Protein AF-A0A395IWQ9-F1 (afdb_monomer)

pLDDT: mean 91.34, std 12.45, range [39.78, 98.62]

Secondary structure (DSSP, 8-state):
-HHHHHHHHHHHHHHHHHHHHHHHHHHHHHHHHHHHHHHHHHHHHHHHS-TT--EEEEETTEEEEE-HHHHHHHHHHHHHHHHHHHHHHHHHHHHHHHHHHHHHHHHHHHHHHHHHT-------

Mean predicted aligned error: 6.56 Å

Structure (mmCIF, N/CA/C/O backbone):
data_AF-A0A395IWQ9-F1
#
_entry.id   AF-A0A395IWQ9-F1
#
loop_
_atom_site.group_PDB
_atom_site.id
_atom_site.type_symbol
_atom_site.label_atom_id
_atom_site.label_alt_id
_atom_site.label_comp_id
_atom_site.label_asym_id
_atom_site.label_entity_id
_atom_site.label_seq_id
_atom_site.pdbx_PDB_ins_code
_atom_site.Cartn_x
_atom_site.Cartn_y
_atom_site.Cartn_z
_atom_site.occupancy
_atom_site.B_iso_or_equiv
_atom_site.auth_seq_id
_atom_site.auth_comp_id
_atom_site.auth_asym_id
_atom_site.auth_atom_id
_atom_site.pdbx_PDB_model_num
ATOM 1 N N . MET A 1 1 ? -21.012 -3.575 37.775 1.00 68.06 1 MET A N 1
ATOM 2 C CA . MET A 1 1 ? -19.882 -2.649 38.016 1.00 68.06 1 MET A CA 1
ATOM 3 C C . MET A 1 1 ? -18.546 -3.239 37.566 1.00 68.06 1 MET A C 1
ATOM 5 O O . MET A 1 1 ? -18.064 -2.796 36.537 1.00 68.06 1 MET A O 1
ATOM 9 N N . ALA A 1 2 ? -17.978 -4.256 38.235 1.00 79.81 2 ALA A N 1
ATOM 10 C CA . ALA A 1 2 ? -16.660 -4.807 37.864 1.00 79.81 2 ALA A CA 1
ATOM 11 C C . ALA A 1 2 ? -16.606 -5.403 36.438 1.00 79.81 2 ALA A C 1
ATOM 13 O O . ALA A 1 2 ? -15.717 -5.057 35.667 1.00 79.81 2 ALA A O 1
ATOM 14 N N . GLU A 1 3 ? -17.599 -6.209 36.045 1.00 84.12 3 GLU A N 1
ATOM 15 C CA . GLU A 1 3 ? -17.672 -6.786 34.687 1.00 84.12 3 GLU A CA 1
ATOM 16 C C . GLU A 1 3 ? -17.844 -5.724 33.587 1.00 84.12 3 GLU A C 1
ATOM 18 O O . GLU A 1 3 ? -17.248 -5.822 32.519 1.00 84.12 3 GLU A O 1
ATOM 23 N N . GLN A 1 4 ? -18.627 -4.670 33.847 1.00 83.38 4 GLN A N 1
ATOM 24 C CA . GLN A 1 4 ? -18.817 -3.561 32.900 1.00 83.38 4 GLN A CA 1
ATOM 25 C C . GLN A 1 4 ? -17.529 -2.754 32.712 1.00 83.38 4 GLN A C 1
ATOM 27 O O . GLN A 1 4 ? -17.215 -2.351 31.596 1.00 83.38 4 GLN A O 1
ATOM 32 N N . GLN A 1 5 ? -16.768 -2.557 33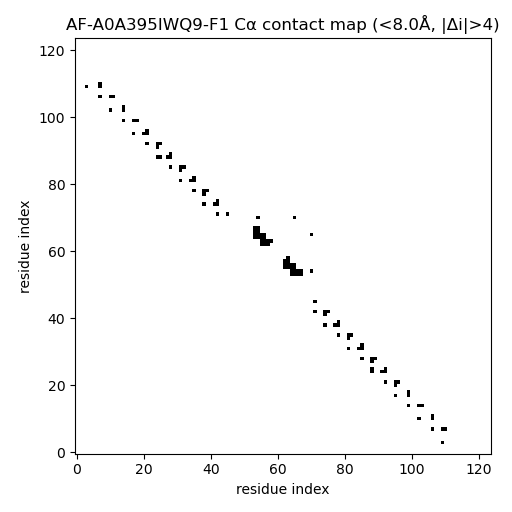.790 1.00 85.06 5 GLN A N 1
ATOM 33 C CA . GLN A 1 5 ? -15.484 -1.866 33.745 1.00 85.06 5 GLN A CA 1
ATOM 34 C C . GLN A 1 5 ? -14.425 -2.696 33.003 1.00 85.06 5 GLN A C 1
ATOM 36 O O . GLN A 1 5 ? -13.704 -2.150 32.172 1.00 85.06 5 GLN A O 1
ATOM 41 N N . GLN A 1 6 ? -14.395 -4.016 33.221 1.00 90.31 6 GLN A N 1
ATOM 42 C CA . GLN A 1 6 ? -13.542 -4.940 32.465 1.00 90.31 6 GLN A CA 1
ATOM 43 C C . GLN A 1 6 ? -13.896 -4.966 30.973 1.00 90.31 6 GLN A C 1
ATOM 45 O O . GLN A 1 6 ? -13.003 -4.894 30.131 1.00 90.31 6 GLN A O 1
ATOM 50 N N . ARG A 1 7 ? -15.190 -5.008 30.627 1.00 90.25 7 ARG A N 1
ATOM 51 C CA . ARG A 1 7 ? -15.641 -4.955 29.228 1.00 90.25 7 ARG A CA 1
ATOM 52 C C . ARG A 1 7 ? -15.258 -3.639 28.556 1.00 90.25 7 ARG A C 1
ATOM 54 O O . ARG A 1 7 ? -14.761 -3.657 27.436 1.00 90.25 7 ARG A O 1
ATOM 61 N N . LEU A 1 8 ? -15.442 -2.507 29.238 1.00 90.88 8 LEU A N 1
ATOM 62 C CA . LEU A 1 8 ? -15.041 -1.198 28.721 1.00 90.88 8 LEU A CA 1
ATOM 63 C C . LEU A 1 8 ? -13.531 -1.132 28.454 1.00 90.88 8 LEU A C 1
ATOM 65 O O . LEU A 1 8 ? -13.113 -0.601 27.424 1.00 90.88 8 LEU A O 1
ATOM 69 N N . GLN A 1 9 ? -12.722 -1.684 29.360 1.00 91.62 9 GLN A N 1
ATOM 70 C CA . GLN A 1 9 ? -11.275 -1.746 29.189 1.00 91.62 9 GLN A CA 1
ATOM 71 C C . GLN A 1 9 ? -10.893 -2.599 27.971 1.00 91.62 9 GLN A C 1
ATOM 73 O O . GLN A 1 9 ? -10.160 -2.115 27.112 1.00 91.62 9 GLN A O 1
ATOM 78 N N . ALA A 1 10 ? -11.460 -3.801 27.838 1.00 95.12 10 ALA A N 1
ATOM 79 C CA . ALA A 1 10 ? -11.196 -4.687 26.703 1.00 95.12 10 ALA A CA 1
ATOM 80 C C . ALA A 1 10 ? -11.558 -4.041 25.351 1.00 95.12 10 ALA A C 1
ATOM 82 O O . ALA A 1 10 ? -10.750 -4.054 24.425 1.00 95.12 10 ALA A O 1
ATOM 83 N N . LEU A 1 11 ? -12.734 -3.408 25.251 1.00 94.62 11 LEU A N 1
ATOM 84 C CA . LEU A 1 11 ? -13.158 -2.710 24.029 1.00 94.62 11 LEU A CA 1
ATOM 85 C C . LEU A 1 11 ? -12.245 -1.523 23.697 1.00 94.62 11 LEU A C 1
ATOM 87 O O . LEU A 1 11 ? -11.961 -1.259 22.530 1.00 94.62 11 LEU A O 1
ATOM 91 N N . THR A 1 12 ? -11.766 -0.806 24.718 1.00 93.50 12 THR A N 1
ATOM 92 C CA . THR A 1 12 ? -10.843 0.321 24.532 1.00 93.50 12 THR A CA 1
ATOM 93 C C . THR A 1 12 ? -9.484 -0.155 24.018 1.00 93.50 12 THR A C 1
ATOM 95 O O . THR A 1 12 ? -8.928 0.461 23.109 1.00 93.50 12 THR A O 1
ATOM 98 N N . GLU A 1 13 ? -8.958 -1.253 24.562 1.00 96.25 13 GLU A N 1
ATOM 99 C CA . GLU A 1 13 ? -7.712 -1.877 24.100 1.00 96.25 13 GLU A CA 1
ATOM 100 C C . GLU A 1 13 ? -7.843 -2.380 22.652 1.00 96.25 13 GLU A C 1
ATOM 102 O O . GLU A 1 13 ? -6.963 -2.131 21.824 1.00 96.25 13 GLU A O 1
ATOM 107 N N . GLU A 1 14 ? -8.968 -3.012 22.306 1.00 96.81 14 GLU A N 1
ATOM 108 C CA . GLU A 1 14 ? -9.249 -3.453 20.937 1.00 96.81 14 GLU A CA 1
ATOM 109 C C . GLU A 1 14 ? -9.342 -2.270 19.962 1.00 96.81 14 GLU A C 1
ATOM 111 O O . GLU A 1 14 ? -8.718 -2.288 18.898 1.00 96.81 14 GLU A O 1
ATOM 116 N N . TYR A 1 15 ? -10.043 -1.200 20.343 1.00 96.62 15 TYR A N 1
ATOM 117 C CA . TYR A 1 15 ? -10.134 0.017 19.539 1.00 96.62 15 TYR A CA 1
ATOM 118 C C . TYR A 1 15 ? -8.756 0.659 19.307 1.00 96.62 15 TYR A C 1
ATOM 120 O O . TYR A 1 15 ? -8.433 1.046 18.184 1.00 96.62 15 TYR A O 1
ATOM 128 N N . GLN A 1 16 ? -7.907 0.741 20.337 1.00 96.25 16 GLN A N 1
ATOM 129 C CA . GLN A 1 16 ? -6.538 1.259 20.200 1.00 96.25 16 GLN A CA 1
ATOM 130 C C . GLN A 1 16 ? -5.689 0.413 19.244 1.00 96.25 16 GLN A C 1
ATOM 132 O O . GLN A 1 16 ? -4.917 0.955 18.445 1.00 96.25 16 GLN A O 1
ATOM 137 N N . LYS A 1 17 ? -5.855 -0.912 19.288 1.00 97.50 17 LYS A N 1
ATOM 13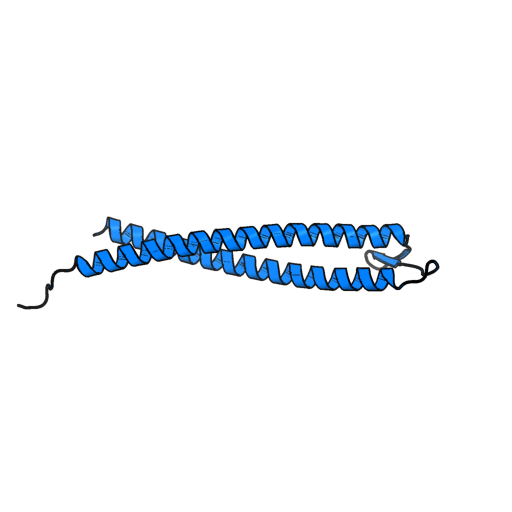8 C CA . LYS A 1 17 ? -5.195 -1.821 18.352 1.00 97.50 17 LYS A CA 1
ATOM 139 C C . LYS A 1 17 ? -5.652 -1.566 16.914 1.00 97.50 17 LYS A C 1
ATOM 141 O O . LYS A 1 17 ? -4.803 -1.369 16.047 1.00 97.50 17 LYS A O 1
ATOM 146 N N . LEU A 1 18 ? -6.962 -1.467 16.673 1.00 97.62 18 LEU A N 1
ATOM 147 C CA . LEU A 1 18 ? -7.497 -1.156 15.343 1.00 97.62 18 LEU A CA 1
ATOM 148 C C . LEU A 1 18 ? -6.992 0.187 14.804 1.00 97.62 18 LEU A C 1
ATOM 150 O O . LEU A 1 18 ? -6.701 0.290 13.616 1.00 97.62 18 LEU A O 1
ATOM 154 N N . GLN A 1 19 ? -6.814 1.199 15.657 1.00 96.88 19 GLN A N 1
ATOM 155 C CA . GLN A 1 19 ? -6.232 2.481 15.240 1.00 96.88 19 GLN A CA 1
ATOM 156 C C . GLN A 1 19 ? -4.780 2.342 14.759 1.00 96.88 19 GLN A C 1
ATOM 158 O O . GLN A 1 19 ? -4.379 2.963 13.773 1.00 96.88 19 GLN A O 1
ATOM 163 N N . THR A 1 20 ? -3.992 1.491 15.416 1.00 97.88 20 THR A N 1
ATOM 164 C CA . THR A 1 20 ? -2.607 1.211 15.008 1.00 97.88 20 THR A CA 1
ATOM 165 C C . THR A 1 20 ? -2.563 0.423 13.693 1.00 97.88 20 THR A C 1
ATOM 167 O O . THR A 1 20 ? -1.777 0.742 12.793 1.00 97.88 20 THR A O 1
ATOM 170 N N . ASP A 1 21 ? -3.447 -0.564 13.541 1.00 97.50 21 ASP A N 1
ATOM 171 C CA . ASP A 1 21 ? -3.577 -1.358 12.316 1.00 97.50 21 ASP A CA 1
ATOM 172 C C . ASP A 1 21 ? -4.051 -0.492 11.132 1.00 97.50 21 ASP A C 1
ATOM 174 O O . ASP A 1 21 ? -3.544 -0.622 10.010 1.00 97.50 21 ASP A O 1
ATOM 178 N N . LEU A 1 22 ? -4.959 0.459 11.383 1.00 98.12 22 LEU A N 1
ATOM 179 C CA . LEU A 1 22 ? -5.415 1.443 10.402 1.00 98.12 22 LEU A CA 1
ATOM 180 C C . LEU A 1 22 ? -4.253 2.312 9.916 1.00 98.12 22 LEU A C 1
ATOM 182 O O . LEU A 1 22 ? -4.035 2.431 8.710 1.00 98.12 22 LEU A O 1
ATOM 186 N N . GLN A 1 23 ? -3.473 2.878 10.840 1.00 98.19 23 GLN A N 1
ATOM 187 C CA . GLN A 1 23 ? -2.329 3.724 10.498 1.00 98.19 23 GLN A CA 1
ATOM 188 C C . GLN A 1 23 ? -1.284 2.960 9.671 1.00 98.19 23 GLN A C 1
ATOM 190 O O . GLN A 1 23 ? -0.735 3.491 8.700 1.00 98.19 23 GLN A O 1
ATOM 195 N N . THR A 1 24 ? -1.046 1.694 10.018 1.00 98.25 24 THR A N 1
ATOM 196 C CA . THR A 1 24 ? -0.144 0.804 9.276 1.00 98.25 24 THR A CA 1
ATOM 197 C C . THR A 1 24 ? -0.659 0.551 7.858 1.00 98.25 24 THR A C 1
ATOM 199 O O . THR A 1 24 ? 0.095 0.659 6.887 1.00 98.25 24 THR A O 1
ATOM 202 N N . SER A 1 25 ? -1.958 0.284 7.716 1.00 98.00 25 SER A N 1
ATOM 203 C CA . SER A 1 25 ? -2.599 0.040 6.419 1.00 98.00 25 SER A CA 1
ATOM 204 C C . SER A 1 25 ? -2.581 1.286 5.528 1.00 98.00 25 SER A C 1
ATOM 206 O O . SER A 1 25 ? -2.255 1.195 4.344 1.00 98.00 25 SER A O 1
ATOM 208 N N . ILE A 1 26 ? -2.827 2.470 6.098 1.00 98.31 26 ILE A N 1
ATOM 209 C CA . ILE A 1 26 ? -2.730 3.755 5.387 1.00 98.31 26 ILE A CA 1
ATOM 210 C C . ILE A 1 26 ? -1.302 3.994 4.884 1.00 98.31 26 ILE A C 1
ATOM 212 O O . ILE A 1 26 ? -1.113 4.350 3.720 1.00 98.31 26 ILE A O 1
ATOM 216 N N . SER A 1 27 ? -0.290 3.757 5.726 1.00 98.31 27 SER A N 1
ATOM 217 C CA . SER A 1 27 ? 1.116 3.895 5.324 1.00 98.31 27 SER A CA 1
ATOM 218 C C . SER A 1 27 ? 1.481 2.934 4.185 1.00 98.31 27 SER A C 1
ATOM 220 O O . SER A 1 27 ? 2.114 3.337 3.206 1.00 98.31 27 SER A O 1
ATOM 222 N N . SER A 1 28 ? 1.013 1.684 4.258 1.00 98.12 28 SER A N 1
ATOM 223 C CA . SER A 1 28 ? 1.178 0.700 3.183 1.00 98.12 28 SER A CA 1
ATOM 224 C C . SER A 1 28 ? 0.543 1.176 1.870 1.00 98.12 28 SER A C 1
ATOM 226 O O . SER A 1 28 ? 1.194 1.158 0.823 1.00 98.12 28 SER A O 1
ATOM 228 N N . ARG A 1 29 ? -0.690 1.701 1.925 1.00 98.44 29 ARG A N 1
ATOM 229 C CA . ARG A 1 29 ? -1.390 2.254 0.756 1.00 98.44 29 ARG A CA 1
ATOM 230 C C . ARG A 1 29 ? -0.615 3.405 0.119 1.00 98.44 29 ARG A C 1
ATOM 232 O O . ARG A 1 29 ? -0.465 3.425 -1.099 1.00 98.44 29 ARG A O 1
ATOM 239 N N . GLN A 1 30 ? -0.113 4.351 0.914 1.00 98.44 30 GLN A N 1
ATOM 240 C CA . GLN A 1 30 ? 0.676 5.484 0.409 1.00 98.44 30 GLN A CA 1
ATOM 241 C C . GLN A 1 30 ? 1.955 5.018 -0.296 1.00 98.44 30 GLN A C 1
ATOM 243 O O . GLN A 1 30 ? 2.303 5.516 -1.366 1.00 98.44 30 GLN A O 1
ATOM 248 N N . LYS A 1 31 ? 2.638 4.014 0.266 1.00 98.38 31 LYS A N 1
ATOM 249 C CA . LYS A 1 31 ? 3.826 3.424 -0.358 1.00 98.38 31 LYS A CA 1
ATOM 250 C C . LYS A 1 31 ? 3.494 2.755 -1.694 1.00 98.38 31 LYS A C 1
ATOM 252 O O . LYS A 1 31 ? 4.227 2.952 -2.662 1.00 98.38 31 LYS A O 1
ATOM 257 N N . LEU A 1 32 ? 2.407 1.985 -1.755 1.00 98.56 32 LEU A N 1
ATOM 258 C CA . LEU A 1 32 ? 1.952 1.344 -2.992 1.00 98.56 32 LEU A CA 1
ATOM 259 C C . LEU A 1 32 ? 1.563 2.376 -4.056 1.00 98.56 32 LEU A C 1
ATOM 261 O O . LEU A 1 32 ? 1.911 2.196 -5.217 1.00 98.56 32 LEU A O 1
ATOM 265 N N . GLU A 1 33 ? 0.914 3.475 -3.671 1.00 98.31 33 GLU A N 1
ATOM 266 C CA . GLU A 1 33 ? 0.576 4.571 -4.586 1.00 98.31 33 GLU A CA 1
ATOM 267 C C . GLU A 1 33 ? 1.827 5.225 -5.192 1.00 98.31 33 GLU A C 1
ATOM 269 O O . GLU A 1 33 ? 1.895 5.392 -6.409 1.00 98.31 33 GLU A O 1
ATOM 274 N N . SER A 1 34 ? 2.853 5.517 -4.381 1.00 98.38 34 SER A N 1
ATOM 275 C CA . SER A 1 34 ? 4.133 6.040 -4.889 1.00 98.38 34 SER A CA 1
ATOM 276 C C . SER A 1 34 ? 4.757 5.082 -5.903 1.00 98.38 34 SER A C 1
ATOM 278 O O . SER A 1 34 ? 5.133 5.483 -7.004 1.00 98.38 34 SER A O 1
ATOM 280 N N . GLN A 1 35 ? 4.803 3.787 -5.571 1.00 98.19 35 GLN A N 1
ATOM 281 C CA . GLN A 1 35 ? 5.337 2.765 -6.471 1.00 98.19 35 GLN A CA 1
ATOM 282 C C . GLN A 1 35 ? 4.518 2.652 -7.760 1.00 98.19 35 GLN A C 1
ATOM 284 O O . GLN A 1 35 ? 5.090 2.493 -8.839 1.00 98.19 35 GLN A O 1
ATOM 289 N N . GLN A 1 36 ? 3.191 2.736 -7.672 1.00 98.38 36 GLN A N 1
ATOM 290 C CA . GLN A 1 36 ? 2.310 2.713 -8.834 1.00 98.38 36 GLN A CA 1
ATOM 291 C C . GLN A 1 36 ? 2.613 3.894 -9.760 1.00 98.38 36 GLN A C 1
ATOM 293 O O . GLN A 1 36 ? 2.757 3.705 -10.966 1.00 98.38 36 GLN A O 1
ATOM 298 N N . GLN A 1 37 ? 2.744 5.099 -9.202 1.00 98.25 37 GLN A N 1
ATOM 299 C CA . GLN A 1 37 ? 3.011 6.309 -9.971 1.00 98.25 37 GLN A CA 1
ATOM 300 C C . GLN A 1 37 ? 4.375 6.251 -10.668 1.00 98.25 37 GLN A C 1
ATOM 302 O O . GLN A 1 37 ? 4.473 6.587 -11.849 1.00 98.25 37 GLN A O 1
ATOM 307 N N . GLU A 1 38 ? 5.409 5.770 -9.976 1.00 97.69 38 GLU A N 1
ATOM 308 C CA . GLU A 1 38 ? 6.734 5.548 -10.563 1.00 97.69 38 GLU A CA 1
ATOM 309 C C . GLU A 1 38 ? 6.673 4.560 -11.736 1.00 97.69 38 GLU A C 1
ATOM 311 O O . GLU A 1 38 ? 7.195 4.843 -12.814 1.00 97.69 38 GLU A O 1
ATOM 316 N N . ASN A 1 39 ? 5.983 3.424 -11.572 1.00 97.62 39 ASN A N 1
ATOM 317 C CA . ASN A 1 39 ? 5.877 2.414 -12.631 1.00 97.62 39 ASN A CA 1
ATOM 318 C C . ASN A 1 39 ? 5.020 2.894 -13.811 1.00 97.62 39 ASN A C 1
ATOM 320 O O . ASN A 1 39 ? 5.365 2.612 -14.956 1.00 97.62 39 ASN A O 1
ATOM 324 N N . LYS A 1 40 ? 3.963 3.681 -13.568 1.00 97.81 40 LYS A N 1
ATOM 325 C CA . LYS A 1 40 ? 3.198 4.359 -14.630 1.00 97.81 40 LYS A CA 1
ATOM 326 C C . LYS A 1 40 ? 4.077 5.337 -15.406 1.00 97.81 40 LYS A C 1
ATOM 328 O O . LYS A 1 40 ? 3.969 5.423 -16.626 1.00 97.81 40 LYS A O 1
ATOM 333 N N . GLY A 1 41 ? 4.967 6.046 -14.710 1.00 97.19 41 GLY A N 1
ATOM 334 C CA . GLY A 1 41 ? 5.992 6.880 -15.333 1.00 97.19 41 GLY A CA 1
ATOM 335 C C . GLY A 1 41 ? 6.867 6.070 -16.289 1.00 97.19 41 GLY A C 1
ATOM 336 O O . GLY A 1 41 ? 6.942 6.398 -17.468 1.00 97.19 41 GLY A O 1
ATOM 337 N N . VAL A 1 42 ? 7.440 4.959 -15.818 1.00 95.75 42 VAL A N 1
ATOM 338 C CA . VAL A 1 42 ? 8.273 4.066 -16.648 1.00 95.75 42 VAL A CA 1
ATOM 339 C C . VAL A 1 42 ? 7.500 3.507 -17.847 1.00 95.75 42 VAL A C 1
ATOM 341 O O . VAL A 1 42 ? 8.016 3.516 -18.961 1.00 95.75 42 VAL A O 1
ATOM 344 N N . GLN A 1 43 ? 6.255 3.062 -17.654 1.00 95.88 43 GLN A N 1
ATOM 345 C CA . GLN A 1 43 ? 5.398 2.562 -18.735 1.00 95.88 43 GLN A CA 1
ATOM 346 C C . GLN A 1 43 ? 5.171 3.630 -19.817 1.00 95.88 43 GLN A C 1
ATOM 348 O O . GLN A 1 43 ? 5.229 3.340 -21.017 1.00 95.88 43 GLN A O 1
ATOM 353 N N . LYS A 1 44 ? 4.944 4.882 -19.401 1.00 95.81 44 LYS A N 1
ATOM 354 C CA . LYS A 1 44 ? 4.782 6.015 -20.315 1.00 95.81 44 LYS A CA 1
ATOM 355 C C . LYS A 1 44 ? 6.064 6.292 -21.099 1.00 95.81 44 LYS A C 1
ATOM 357 O O . LYS A 1 44 ? 5.987 6.465 -22.312 1.00 95.81 44 LYS A O 1
ATOM 362 N N . GLU A 1 45 ? 7.220 6.280 -20.437 1.00 94.25 45 GLU A N 1
ATOM 363 C CA . GLU A 1 45 ? 8.520 6.425 -21.106 1.00 94.25 45 GLU A CA 1
ATOM 364 C C . GLU A 1 45 ? 8.745 5.297 -22.125 1.00 94.25 45 GLU A C 1
ATOM 366 O O . GLU A 1 45 ? 9.076 5.563 -23.276 1.00 94.25 45 GLU A O 1
ATOM 371 N N . PHE A 1 46 ? 8.468 4.039 -21.765 1.00 92.38 46 PHE A N 1
ATOM 372 C CA . PHE A 1 46 ? 8.564 2.904 -22.692 1.00 92.38 46 PHE A CA 1
ATOM 373 C C . PHE A 1 46 ? 7.652 3.028 -23.912 1.00 92.38 46 PHE A C 1
ATOM 375 O O . PHE A 1 46 ? 8.055 2.648 -25.015 1.00 92.38 46 PHE A O 1
ATOM 382 N N . SER A 1 47 ? 6.456 3.585 -23.727 1.00 90.62 47 SER A N 1
ATOM 383 C CA . SER A 1 47 ? 5.510 3.840 -24.818 1.00 90.62 47 SER A CA 1
ATOM 384 C C . SER A 1 47 ? 6.003 4.928 -25.778 1.00 90.62 47 SER A C 1
ATOM 386 O O . SER A 1 47 ? 5.631 4.918 -26.948 1.00 90.62 47 SER A O 1
ATOM 388 N N . ALA A 1 48 ? 6.844 5.849 -25.298 1.00 92.31 48 ALA A N 1
ATOM 389 C CA . ALA A 1 48 ? 7.438 6.919 -26.095 1.00 92.31 48 ALA A CA 1
ATOM 390 C C . ALA A 1 48 ? 8.750 6.513 -26.797 1.00 92.31 48 ALA A C 1
ATOM 392 O O . ALA A 1 48 ? 9.227 7.250 -27.655 1.00 92.31 48 ALA A O 1
ATOM 393 N N . LEU A 1 49 ? 9.341 5.362 -26.451 1.00 91.19 49 LEU A N 1
ATOM 394 C CA . LEU A 1 49 ? 10.572 4.880 -27.082 1.00 91.19 49 LEU A CA 1
ATOM 395 C C . LEU A 1 49 ? 10.331 4.405 -28.519 1.00 91.19 49 LEU A C 1
ATOM 397 O O . LEU A 1 49 ? 9.365 3.685 -28.794 1.00 91.19 49 LEU A O 1
ATOM 401 N N . ASP A 1 50 ? 11.302 4.660 -29.394 1.00 89.62 50 ASP A N 1
ATOM 402 C CA . ASP A 1 50 ? 11.342 4.102 -30.745 1.00 89.62 50 ASP A CA 1
ATOM 403 C C . ASP A 1 50 ? 11.467 2.568 -30.729 1.00 89.62 50 ASP A C 1
ATOM 405 O O . ASP A 1 50 ? 11.851 1.935 -29.735 1.00 89.62 50 ASP A O 1
ATOM 409 N N . SER A 1 51 ? 11.130 1.922 -31.846 1.00 82.50 51 SER A N 1
ATOM 410 C CA . SER A 1 51 ? 11.240 0.462 -31.996 1.00 82.50 51 SER A CA 1
ATOM 411 C C . SER A 1 51 ? 12.689 -0.038 -32.020 1.00 82.50 51 SER A C 1
ATOM 413 O O . SER A 1 51 ? 12.932 -1.208 -31.737 1.00 82.50 51 SER A O 1
ATOM 415 N N . THR A 1 52 ? 13.655 0.836 -32.313 1.00 87.06 52 THR A N 1
ATOM 416 C CA . THR A 1 52 ? 15.090 0.513 -32.373 1.00 87.06 52 THR A CA 1
ATOM 417 C C . THR A 1 52 ? 15.848 0.856 -31.088 1.00 87.06 52 THR A C 1
ATOM 419 O O . THR A 1 52 ? 17.064 0.665 -31.025 1.00 87.06 52 THR A O 1
ATOM 422 N N . SER A 1 53 ? 15.171 1.393 -30.069 1.00 92.06 53 SER A N 1
ATOM 423 C CA . SER A 1 53 ? 15.802 1.752 -28.799 1.00 92.06 53 SER A CA 1
ATOM 424 C C . SER A 1 53 ? 16.308 0.509 -28.062 1.00 92.06 53 SER A C 1
ATOM 426 O O . SER A 1 53 ? 15.606 -0.493 -27.936 1.00 92.06 53 SER A O 1
ATOM 428 N N . ASN A 1 54 ? 17.530 0.585 -27.532 1.00 93.19 54 ASN A N 1
ATOM 429 C CA . ASN A 1 54 ? 18.081 -0.472 -26.688 1.00 93.19 54 ASN A CA 1
ATOM 430 C C . ASN A 1 54 ? 17.631 -0.270 -25.236 1.00 93.19 54 ASN A C 1
ATOM 432 O O . ASN A 1 54 ? 17.819 0.815 -24.686 1.00 93.19 54 ASN A O 1
ATOM 436 N N . ILE A 1 55 ? 17.109 -1.322 -24.606 1.00 93.81 55 ILE A N 1
ATOM 437 C CA . ILE A 1 55 ? 16.734 -1.324 -23.188 1.00 93.81 55 ILE A CA 1
ATOM 438 C C . ILE A 1 55 ? 17.747 -2.160 -22.410 1.00 93.81 55 ILE A C 1
ATOM 440 O O . ILE A 1 55 ? 18.157 -3.234 -22.852 1.00 93.81 55 ILE A O 1
ATOM 444 N N . TYR A 1 56 ? 18.161 -1.654 -21.250 1.00 95.00 56 TYR A N 1
ATOM 445 C CA . TYR A 1 56 ? 19.091 -2.334 -20.357 1.00 95.00 56 TYR A CA 1
ATOM 446 C C . TYR A 1 56 ? 18.530 -2.369 -18.937 1.00 95.00 56 TYR A C 1
ATOM 448 O O . TYR A 1 56 ? 18.041 -1.361 -18.431 1.00 95.00 56 TYR A O 1
ATOM 456 N N . LYS A 1 57 ? 18.644 -3.523 -18.282 1.00 94.94 57 LYS A N 1
ATOM 457 C CA . LYS A 1 57 ? 18.264 -3.741 -16.886 1.00 94.94 57 LYS A CA 1
ATOM 458 C C . LYS A 1 57 ? 19.514 -3.842 -16.018 1.00 94.94 57 LYS A C 1
ATOM 460 O O . LYS A 1 57 ? 20.424 -4.610 -16.327 1.00 94.94 57 LYS A O 1
ATOM 465 N N . LEU A 1 58 ? 19.545 -3.101 -14.913 1.00 95.06 58 LEU A N 1
ATOM 466 C CA . LEU A 1 58 ? 20.605 -3.214 -13.911 1.00 95.06 58 LEU A CA 1
ATOM 467 C C . LEU A 1 58 ? 20.427 -4.501 -13.091 1.00 95.06 58 LEU A C 1
ATOM 469 O O . LEU A 1 58 ? 19.386 -4.705 -12.465 1.00 95.06 58 LEU A O 1
ATOM 473 N N . VAL A 1 59 ? 21.446 -5.359 -13.091 1.00 94.50 59 VAL A N 1
ATOM 474 C CA . VAL A 1 59 ? 21.511 -6.601 -12.310 1.00 94.50 59 VAL A CA 1
ATOM 475 C C . VAL A 1 59 ? 22.848 -6.626 -11.571 1.00 94.50 59 VAL A C 1
ATOM 477 O O . VAL A 1 59 ? 23.898 -6.864 -12.165 1.00 94.50 59 VAL A O 1
ATOM 480 N N . GLY A 1 60 ? 22.830 -6.343 -10.266 1.00 95.38 60 GLY A N 1
ATOM 481 C CA . GLY A 1 60 ? 24.064 -6.160 -9.496 1.00 95.38 60 GLY A CA 1
ATOM 482 C C . GLY A 1 60 ? 24.905 -5.005 -10.069 1.00 95.38 60 GLY A C 1
ATOM 483 O O . GLY A 1 60 ? 24.358 -3.920 -10.261 1.00 95.38 60 GLY A O 1
ATOM 484 N N . PRO A 1 61 ? 26.207 -5.203 -10.355 1.00 96.44 61 PRO A N 1
ATOM 485 C CA . PRO A 1 61 ? 27.060 -4.165 -10.934 1.00 96.44 61 PRO A CA 1
ATOM 486 C C . PRO A 1 61 ? 26.999 -4.075 -12.473 1.00 96.44 61 PRO A C 1
ATOM 488 O O . PRO A 1 61 ? 27.765 -3.305 -13.048 1.00 96.44 61 PRO A O 1
ATOM 491 N N . VAL A 1 62 ? 26.154 -4.860 -13.162 1.00 97.19 62 VAL A N 1
ATOM 492 C CA . VAL A 1 62 ? 26.141 -4.934 -14.639 1.00 97.19 62 VAL A CA 1
ATOM 493 C C . VAL A 1 62 ? 24.809 -4.509 -15.261 1.00 97.19 62 VAL A C 1
ATOM 495 O O . VAL A 1 62 ? 23.743 -4.690 -14.676 1.00 97.19 62 VAL A O 1
ATOM 498 N N . LEU A 1 63 ? 24.875 -3.973 -16.486 1.00 97.56 63 LEU A N 1
ATOM 499 C CA . LEU A 1 63 ? 23.716 -3.677 -17.333 1.00 97.56 63 LEU A CA 1
ATOM 500 C C . LEU A 1 63 ? 23.506 -4.809 -18.341 1.00 97.56 63 LEU A C 1
ATOM 502 O O . LEU A 1 63 ? 24.341 -5.036 -19.215 1.00 97.56 63 LEU A O 1
ATOM 506 N N . LEU A 1 64 ? 22.377 -5.504 -18.233 1.00 96.44 64 LEU A N 1
ATOM 507 C CA . LEU A 1 64 ? 21.994 -6.568 -19.152 1.00 96.44 64 LEU A CA 1
ATOM 508 C C . LEU A 1 64 ? 21.033 -6.017 -20.203 1.00 96.44 64 LEU A C 1
ATOM 510 O O . LEU A 1 64 ? 20.009 -5.433 -19.851 1.00 96.44 64 LEU A O 1
ATOM 514 N N . LYS A 1 65 ? 21.345 -6.209 -21.488 1.00 95.62 65 LYS A N 1
ATOM 515 C CA . LYS A 1 65 ? 20.423 -5.857 -22.574 1.00 95.62 65 LYS A CA 1
ATOM 516 C C . LYS A 1 65 ? 19.162 -6.714 -22.459 1.00 95.62 65 LYS A C 1
ATOM 518 O O . LYS A 1 65 ? 19.270 -7.932 -22.352 1.00 95.62 65 LYS A O 1
ATOM 523 N N . GLN A 1 66 ? 17.997 -6.079 -22.494 1.00 93.50 66 GLN A N 1
ATOM 524 C CA . GLN A 1 66 ? 16.700 -6.740 -22.401 1.00 93.50 66 GLN A CA 1
ATOM 525 C C . GLN A 1 66 ? 15.864 -6.436 -23.645 1.00 93.50 66 GLN A C 1
ATOM 527 O O . GLN A 1 66 ? 15.979 -5.355 -24.230 1.00 93.50 66 GLN A O 1
ATOM 532 N N . ASP A 1 67 ? 15.041 -7.400 -24.059 1.00 92.94 67 ASP A N 1
ATOM 533 C CA . ASP A 1 67 ? 14.075 -7.182 -25.130 1.00 92.94 67 ASP A CA 1
ATOM 534 C C . ASP A 1 67 ? 13.020 -6.149 -24.706 1.00 92.94 67 ASP A C 1
ATOM 536 O O . ASP A 1 67 ? 12.586 -6.118 -23.550 1.00 92.94 67 ASP A O 1
ATOM 540 N N . LYS A 1 68 ? 12.597 -5.295 -25.646 1.00 90.44 68 LYS A N 1
ATOM 541 C CA . LYS A 1 68 ? 11.621 -4.233 -25.364 1.00 90.44 68 LYS A CA 1
ATOM 542 C C . LYS A 1 68 ? 10.280 -4.802 -24.918 1.00 90.44 68 LYS A C 1
ATOM 544 O O . LYS A 1 68 ? 9.696 -4.288 -23.968 1.00 90.44 68 LYS A O 1
ATOM 549 N N . THR A 1 69 ? 9.808 -5.856 -25.575 1.00 91.50 69 THR A N 1
ATOM 550 C CA . THR A 1 69 ? 8.528 -6.495 -25.253 1.00 91.50 69 THR A CA 1
ATOM 551 C C . THR A 1 69 ? 8.580 -7.087 -23.854 1.00 91.50 69 THR A C 1
ATOM 553 O O . THR A 1 69 ? 7.683 -6.854 -23.050 1.00 91.50 69 THR A O 1
ATOM 556 N N . GLU A 1 70 ? 9.668 -7.785 -23.528 1.00 92.56 70 GLU A N 1
ATOM 557 C CA . GLU A 1 70 ? 9.868 -8.371 -22.202 1.00 92.56 70 GLU A CA 1
ATOM 558 C C . GLU A 1 70 ? 9.930 -7.300 -21.099 1.00 92.56 70 GLU A C 1
ATOM 560 O O . GLU A 1 70 ? 9.301 -7.446 -20.049 1.00 92.56 70 GLU A O 1
ATOM 565 N N . ALA A 1 71 ? 10.647 -6.198 -21.342 1.00 93.81 71 ALA A N 1
ATOM 566 C CA . ALA A 1 71 ? 10.740 -5.090 -20.398 1.00 93.81 71 ALA A CA 1
ATOM 567 C C . ALA A 1 71 ? 9.374 -4.426 -20.153 1.00 93.81 71 ALA A C 1
ATOM 569 O O . ALA A 1 71 ? 9.025 -4.164 -19.001 1.00 93.81 71 ALA A O 1
ATOM 570 N N . VAL A 1 72 ? 8.586 -4.200 -21.210 1.00 93.31 72 VAL A N 1
ATOM 571 C CA . VAL A 1 72 ? 7.221 -3.655 -21.110 1.00 93.31 72 VAL A CA 1
ATOM 572 C C . VAL A 1 72 ? 6.317 -4.603 -20.325 1.00 93.31 72 VAL A C 1
ATOM 574 O O . VAL A 1 72 ? 5.718 -4.184 -19.338 1.00 93.31 72 VAL A O 1
ATOM 577 N N . MET A 1 73 ? 6.303 -5.894 -20.670 1.00 95.19 73 MET A N 1
ATOM 578 C CA . MET A 1 73 ? 5.506 -6.898 -19.957 1.00 95.19 73 MET A CA 1
ATOM 579 C C . MET A 1 73 ? 5.854 -6.977 -18.465 1.00 95.19 73 MET A C 1
ATOM 581 O O . MET A 1 73 ? 4.971 -7.177 -17.632 1.00 95.19 73 MET A O 1
ATOM 585 N N . ALA A 1 74 ? 7.129 -6.807 -18.103 1.00 95.19 74 ALA A N 1
ATOM 586 C CA . ALA A 1 74 ? 7.549 -6.790 -16.705 1.00 95.19 74 ALA A CA 1
ATOM 587 C C . ALA A 1 74 ? 7.004 -5.570 -15.939 1.00 95.19 74 ALA A C 1
ATOM 589 O O . ALA A 1 74 ? 6.616 -5.703 -14.775 1.00 95.19 74 ALA A O 1
ATOM 590 N N . VAL A 1 75 ? 6.965 -4.392 -16.573 1.00 96.25 75 VAL A N 1
ATOM 591 C CA . VAL A 1 75 ? 6.383 -3.175 -15.983 1.00 96.25 75 VAL A CA 1
ATOM 592 C C . VAL A 1 75 ? 4.868 -3.312 -15.852 1.00 96.25 75 VAL A C 1
ATOM 594 O O . VAL A 1 75 ? 4.329 -3.037 -14.780 1.00 96.25 75 VAL A O 1
ATOM 597 N N . ASP A 1 76 ? 4.196 -3.814 -16.886 1.00 97.06 76 ASP A N 1
ATOM 598 C CA . ASP A 1 76 ? 2.745 -4.020 -16.887 1.00 97.06 76 ASP A CA 1
ATOM 599 C C . ASP A 1 76 ? 2.323 -5.030 -15.815 1.00 97.06 76 ASP A C 1
ATOM 601 O O . ASP A 1 76 ? 1.455 -4.743 -14.991 1.00 97.06 76 ASP A O 1
ATOM 605 N N . GLY A 1 77 ? 3.008 -6.175 -15.730 1.00 97.94 77 GLY A N 1
ATOM 606 C CA . GLY A 1 77 ? 2.748 -7.172 -14.690 1.0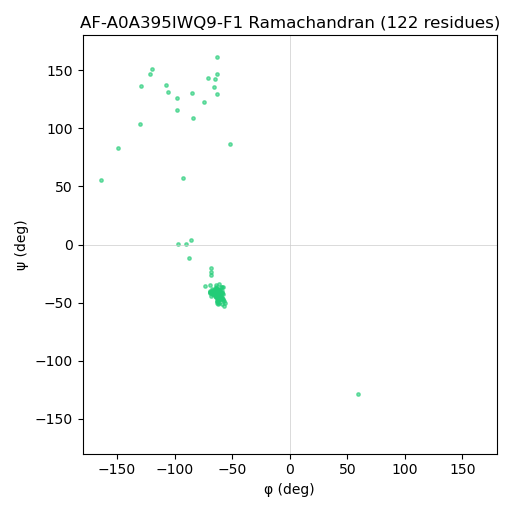0 97.94 77 GLY A CA 1
ATOM 607 C C . GLY A 1 77 ? 2.984 -6.630 -13.276 1.00 97.94 77 GLY A C 1
ATOM 608 O O . GLY A 1 77 ? 2.254 -6.970 -12.341 1.00 97.94 77 GLY A O 1
ATOM 609 N N . ARG A 1 78 ? 3.968 -5.737 -13.103 1.00 97.81 78 ARG A N 1
ATOM 610 C CA . ARG A 1 78 ? 4.197 -5.055 -11.824 1.00 97.81 78 ARG A CA 1
ATOM 611 C C . ARG A 1 78 ? 3.081 -4.066 -11.493 1.00 97.81 78 ARG A C 1
ATOM 613 O O . ARG A 1 78 ? 2.667 -4.017 -10.336 1.00 97.81 78 ARG A O 1
ATOM 620 N N . LEU A 1 79 ? 2.587 -3.309 -12.471 1.00 98.31 79 LEU A N 1
ATOM 621 C CA . LEU A 1 79 ? 1.443 -2.411 -12.291 1.00 98.31 79 LEU A CA 1
ATOM 622 C C . LEU A 1 79 ? 0.184 -3.185 -11.898 1.00 98.31 79 LEU A C 1
ATOM 624 O O . LEU A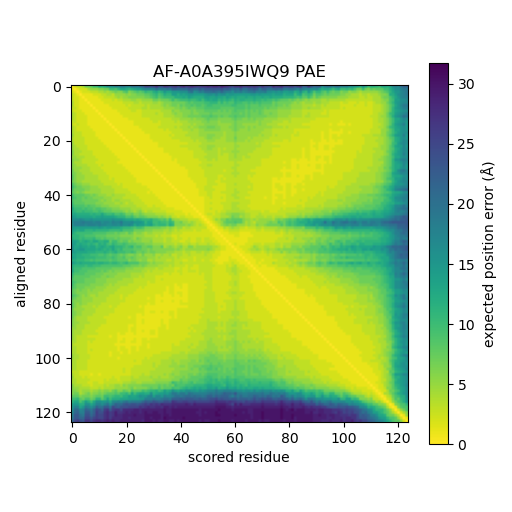 1 79 ? -0.454 -2.831 -10.912 1.00 98.31 79 LEU A O 1
ATOM 628 N N . GLU A 1 80 ? -0.118 -4.289 -12.582 1.00 98.38 80 GLU A N 1
ATOM 629 C CA . GLU A 1 80 ? -1.259 -5.143 -12.235 1.00 98.38 80 GLU A CA 1
ATOM 630 C C . GLU A 1 80 ? -1.170 -5.702 -10.813 1.00 98.38 80 GLU A C 1
ATOM 632 O O . GLU A 1 80 ? -2.176 -5.783 -10.101 1.00 98.38 80 GLU A O 1
ATOM 637 N N . PHE A 1 81 ? 0.028 -6.117 -10.392 1.00 98.31 81 PHE A N 1
ATOM 638 C CA . PHE A 1 81 ? 0.255 -6.573 -9.027 1.00 98.31 81 PHE A CA 1
ATOM 639 C C . PHE A 1 81 ? -0.011 -5.448 -8.022 1.00 98.31 81 PHE A C 1
ATOM 641 O O . PHE A 1 81 ? -0.794 -5.637 -7.093 1.00 98.31 81 PHE A O 1
ATOM 648 N N . ILE A 1 82 ? 0.582 -4.268 -8.233 1.00 98.38 82 ILE A N 1
ATOM 649 C CA . ILE A 1 82 ? 0.399 -3.110 -7.349 1.00 98.38 82 ILE A CA 1
ATOM 650 C C . ILE A 1 82 ? -1.083 -2.713 -7.271 1.00 98.38 82 ILE A C 1
ATOM 652 O O . ILE A 1 82 ? -1.584 -2.476 -6.175 1.00 98.38 82 ILE A O 1
ATOM 656 N N . ASP A 1 83 ? -1.811 -2.714 -8.389 1.00 98.44 83 ASP A N 1
ATOM 657 C CA . ASP A 1 83 ? -3.245 -2.404 -8.425 1.00 98.44 83 ASP A CA 1
ATOM 658 C C . ASP A 1 83 ? -4.075 -3.378 -7.580 1.00 98.44 83 ASP A C 1
ATOM 660 O O . ASP A 1 83 ? -5.004 -2.971 -6.876 1.00 98.44 83 ASP A O 1
ATOM 664 N N . LYS A 1 84 ? 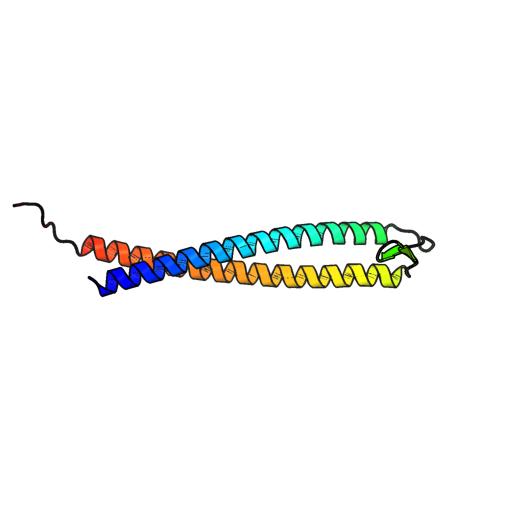-3.750 -4.675 -7.630 1.00 98.62 84 LYS A N 1
ATOM 665 C CA . LYS A 1 84 ? -4.408 -5.695 -6.799 1.00 98.62 84 LYS A CA 1
ATOM 666 C C . LYS A 1 84 ? -4.085 -5.502 -5.318 1.00 98.62 84 LYS A C 1
ATOM 668 O O . LYS A 1 84 ? -4.987 -5.626 -4.489 1.00 98.62 84 LYS A O 1
ATOM 673 N N . GLU A 1 85 ? -2.838 -5.174 -4.986 1.00 98.44 85 GLU A N 1
ATOM 674 C CA . GLU A 1 85 ? -2.436 -4.898 -3.604 1.00 98.44 85 GLU A CA 1
ATOM 675 C C . GLU A 1 85 ? -3.112 -3.639 -3.052 1.00 98.44 85 GLU A C 1
ATOM 677 O O . GLU A 1 85 ? -3.617 -3.676 -1.932 1.00 98.44 85 GLU A O 1
ATOM 682 N N . ILE A 1 86 ? -3.208 -2.560 -3.840 1.00 98.38 86 ILE A N 1
ATOM 683 C CA . ILE A 1 86 ? -3.931 -1.340 -3.449 1.00 98.38 86 ILE A CA 1
ATOM 684 C C . ILE A 1 86 ? -5.378 -1.682 -3.096 1.00 98.38 86 ILE A C 1
ATOM 686 O O . ILE A 1 86 ? -5.818 -1.361 -1.995 1.00 98.38 86 ILE A O 1
ATOM 690 N N . LYS A 1 87 ? -6.088 -2.415 -3.965 1.00 98.50 87 LYS A N 1
ATOM 691 C CA . LYS A 1 87 ? -7.477 -2.831 -3.699 1.00 98.50 87 LYS A CA 1
ATOM 692 C C . LYS A 1 87 ? -7.604 -3.661 -2.421 1.00 98.50 87 LYS A C 1
ATOM 694 O O . LYS A 1 87 ? -8.556 -3.482 -1.666 1.00 98.50 87 LYS A O 1
ATOM 699 N N . ARG A 1 88 ? -6.654 -4.566 -2.160 1.00 98.31 88 ARG A N 1
ATOM 700 C CA . ARG A 1 88 ? -6.648 -5.375 -0.931 1.00 98.31 88 ARG A CA 1
ATOM 701 C C . ARG A 1 88 ? -6.463 -4.503 0.310 1.00 98.31 88 ARG A C 1
ATOM 703 O O . ARG A 1 88 ? -7.173 -4.694 1.293 1.00 98.31 88 ARG A O 1
ATOM 710 N N . VAL A 1 89 ? -5.527 -3.557 0.270 1.00 98.38 89 VAL A N 1
ATOM 711 C CA . VAL A 1 89 ? -5.268 -2.651 1.395 1.00 98.38 89 VAL A CA 1
ATOM 712 C C . VAL A 1 89 ? -6.444 -1.700 1.617 1.00 98.38 89 VAL A C 1
ATOM 714 O O . VAL A 1 89 ? -6.829 -1.484 2.759 1.00 98.38 89 VAL A O 1
ATOM 717 N N . GLU A 1 90 ? -7.067 -1.180 0.560 1.00 98.38 90 GLU A N 1
ATOM 718 C CA . GLU A 1 90 ? -8.269 -0.342 0.664 1.00 98.38 90 GLU A CA 1
ATOM 719 C C . GLU A 1 90 ? -9.444 -1.096 1.295 1.00 98.38 90 GLU A C 1
ATOM 721 O O . GLU A 1 90 ? -10.127 -0.556 2.167 1.00 98.38 90 GLU A O 1
ATOM 726 N N . GLN A 1 91 ? -9.640 -2.363 0.923 1.00 98.38 91 GLN A N 1
ATOM 727 C CA . GLN A 1 91 ? -10.643 -3.218 1.554 1.00 98.38 91 GLN A CA 1
ATOM 728 C C . GLN A 1 91 ? -10.343 -3.435 3.046 1.00 98.38 91 GLN A C 1
ATOM 730 O O . GLN A 1 91 ? -11.241 -3.298 3.875 1.00 98.38 91 GLN A O 1
ATOM 735 N N . ALA A 1 92 ? -9.083 -3.696 3.407 1.00 97.69 92 ALA A N 1
ATOM 736 C CA . ALA A 1 92 ? -8.677 -3.842 4.805 1.00 97.69 92 ALA A CA 1
ATOM 737 C C . ALA A 1 92 ? -8.885 -2.547 5.611 1.00 97.69 92 ALA A C 1
ATOM 739 O O . ALA A 1 92 ? -9.397 -2.594 6.727 1.00 97.69 92 ALA A O 1
ATOM 740 N N . ILE A 1 93 ? -8.546 -1.386 5.037 1.00 98.44 93 ILE A N 1
ATOM 741 C CA . ILE A 1 93 ? -8.797 -0.070 5.643 1.00 98.44 93 ILE A CA 1
ATOM 742 C C . ILE A 1 93 ? -10.287 0.096 5.937 1.00 98.44 93 ILE A C 1
ATOM 744 O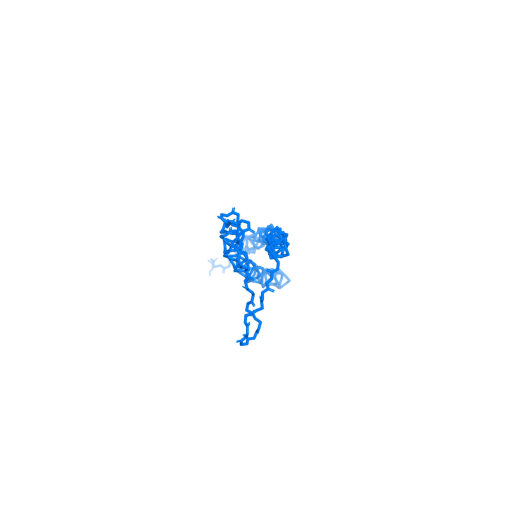 O . ILE A 1 93 ? -10.644 0.450 7.060 1.00 98.44 93 ILE A O 1
ATOM 748 N N . LYS A 1 94 ? -11.149 -0.201 4.958 1.00 98.50 94 LYS A N 1
ATOM 749 C CA . LYS A 1 94 ? -12.600 -0.092 5.117 1.00 98.50 94 LYS A CA 1
ATOM 750 C C . LYS A 1 94 ? -13.116 -0.997 6.236 1.00 98.50 94 LYS A C 1
ATOM 752 O O . LYS A 1 94 ? -13.844 -0.540 7.105 1.00 98.50 94 LYS A O 1
ATOM 757 N N . GLU A 1 95 ? -12.691 -2.257 6.265 1.00 98.12 95 GLU A N 1
ATOM 758 C CA . GLU A 1 95 ? -13.093 -3.198 7.317 1.00 98.12 95 GLU A CA 1
ATOM 759 C C . GLU A 1 95 ? -12.635 -2.761 8.714 1.00 98.12 95 GLU A C 1
ATOM 761 O O . GLU A 1 95 ? -13.369 -2.935 9.687 1.00 98.12 95 GLU A O 1
ATOM 766 N N . ILE A 1 96 ? -11.430 -2.195 8.834 1.00 98.19 96 ILE A N 1
ATOM 767 C CA . ILE A 1 96 ? -10.927 -1.658 10.104 1.00 98.19 96 ILE A CA 1
ATOM 768 C C . ILE A 1 96 ? -11.749 -0.440 10.534 1.00 98.19 96 ILE A C 1
ATOM 770 O O . ILE A 1 96 ? -12.073 -0.324 11.716 1.00 98.19 96 ILE A O 1
ATOM 774 N N . GLN A 1 97 ? -12.103 0.448 9.603 1.00 97.88 97 GLN A N 1
ATOM 775 C CA . GLN A 1 97 ? -12.946 1.614 9.876 1.00 97.88 97 GLN A CA 1
ATOM 776 C C . GLN A 1 97 ? -14.343 1.193 10.343 1.00 97.88 97 GLN A C 1
ATOM 778 O O . GLN A 1 97 ? -14.757 1.606 11.423 1.00 97.88 97 GLN A O 1
ATOM 783 N N . ASP A 1 98 ? -15.004 0.289 9.614 1.00 98.06 98 ASP A N 1
ATOM 784 C CA . ASP A 1 98 ? -16.337 -0.219 9.958 1.00 98.06 98 ASP A CA 1
ATOM 785 C C . ASP A 1 98 ? -16.345 -0.872 11.359 1.00 98.06 98 ASP A C 1
ATOM 787 O O . ASP A 1 98 ? -17.236 -0.622 12.176 1.00 98.06 98 ASP A O 1
ATOM 791 N N . LYS A 1 99 ? -15.314 -1.669 11.685 1.00 97.44 99 LYS A N 1
ATOM 792 C CA . LYS A 1 99 ? -15.147 -2.264 13.025 1.00 97.44 99 LYS A CA 1
ATOM 793 C C . LYS A 1 99 ? -14.876 -1.215 14.101 1.00 97.44 99 LYS A C 1
ATOM 795 O O . LYS A 1 99 ? -15.440 -1.297 15.192 1.00 97.44 99 LYS A O 1
ATOM 800 N N . SER A 1 100 ? -14.025 -0.235 13.803 1.00 96.31 100 SER A N 1
ATOM 801 C CA . SER A 1 100 ? -13.678 0.841 14.736 1.00 96.31 100 SER A CA 1
ATOM 802 C C . SER A 1 100 ? -14.900 1.685 15.089 1.00 96.31 100 SER A C 1
ATOM 804 O O . SER A 1 100 ? -15.083 2.022 16.258 1.00 96.31 100 SER A O 1
ATOM 806 N N . ASP A 1 101 ? -15.759 1.983 14.113 1.00 96.19 101 ASP A N 1
ATOM 807 C CA . ASP A 1 101 ? -17.000 2.724 14.333 1.00 96.19 101 ASP A CA 1
ATOM 808 C C . ASP A 1 101 ? -17.985 1.934 15.202 1.00 96.19 101 ASP A C 1
ATOM 810 O O . ASP A 1 101 ? -18.560 2.494 16.140 1.00 96.19 101 ASP A O 1
ATOM 814 N N . GLY A 1 102 ? -18.114 0.622 14.968 1.00 95.81 102 GLY A N 1
ATOM 815 C CA . GLY A 1 102 ? -18.909 -0.270 15.817 1.00 95.81 102 GLY A CA 1
ATOM 816 C C . GLY A 1 102 ? -18.433 -0.284 17.274 1.00 95.81 102 GLY A C 1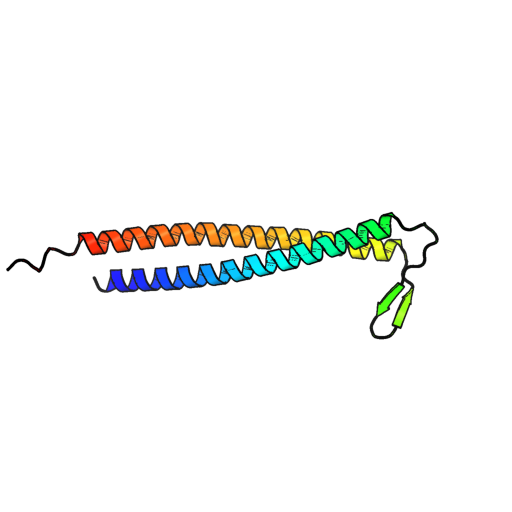
ATOM 817 O O . GLY A 1 102 ? -19.221 -0.016 18.185 1.00 95.81 102 GLY A O 1
ATOM 818 N N . LEU A 1 103 ? -17.133 -0.507 17.500 1.00 95.62 103 LEU A N 1
ATOM 819 C CA . LEU A 1 103 ? -16.543 -0.493 18.846 1.00 95.62 103 LEU A CA 1
ATOM 820 C C . LEU A 1 103 ? -16.705 0.867 19.525 1.00 95.62 103 LEU A C 1
ATOM 822 O O . LEU A 1 103 ? -17.036 0.938 20.706 1.00 95.62 103 LEU A O 1
ATOM 826 N N . LYS A 1 104 ? -16.514 1.963 18.786 1.00 94.19 104 LYS A N 1
ATOM 827 C CA . LYS A 1 104 ? -16.679 3.317 19.317 1.00 94.19 104 LYS A CA 1
ATOM 828 C C . LYS A 1 104 ? -18.107 3.560 19.803 1.00 94.19 104 LYS A C 1
ATOM 830 O O . LYS A 1 104 ? 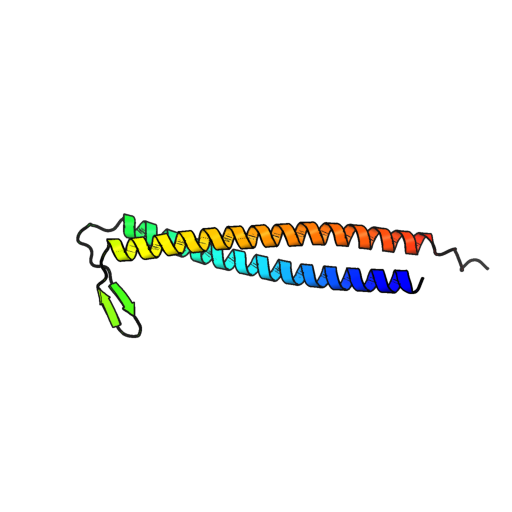-18.283 4.146 20.871 1.00 94.19 104 LYS A O 1
ATOM 835 N N . MET A 1 105 ? -19.120 3.106 19.061 1.00 94.94 105 MET A N 1
ATOM 836 C CA . MET A 1 105 ? -20.515 3.202 19.503 1.00 94.94 105 MET A CA 1
ATOM 837 C C . MET A 1 105 ? -20.766 2.387 20.775 1.00 94.94 105 MET A C 1
ATOM 839 O O . MET A 1 105 ? -21.396 2.898 21.702 1.00 94.94 105 MET A O 1
ATOM 843 N N . GLU A 1 106 ? -20.244 1.161 20.858 1.00 93.88 106 GLU A N 1
ATOM 844 C CA . GLU A 1 106 ? -20.400 0.308 22.043 1.00 93.88 106 GLU A CA 1
ATOM 845 C C . GLU A 1 106 ? -19.716 0.912 23.282 1.00 93.88 106 GLU A C 1
ATOM 847 O O . GLU A 1 106 ? -20.308 0.958 24.364 1.00 93.88 106 GLU A O 1
ATOM 852 N N . ILE A 1 107 ? -18.506 1.455 23.117 1.00 93.12 107 ILE A N 1
ATOM 853 C CA . ILE A 1 107 ? -17.771 2.172 24.168 1.00 93.12 107 ILE A CA 1
ATOM 854 C C . ILE A 1 107 ? -18.593 3.358 24.685 1.00 93.12 107 ILE A C 1
ATOM 856 O O . ILE A 1 107 ? -18.753 3.503 25.897 1.00 93.12 107 ILE A O 1
ATOM 860 N N . ILE A 1 108 ? -19.148 4.184 23.790 1.00 92.31 108 ILE A N 1
ATOM 861 C CA . ILE A 1 108 ? -19.974 5.342 24.170 1.00 92.31 108 ILE A CA 1
ATOM 862 C C . ILE A 1 108 ? -21.213 4.886 24.949 1.00 92.31 108 ILE A C 1
ATOM 864 O O . ILE A 1 108 ? -21.501 5.434 26.012 1.00 92.31 108 ILE A O 1
ATOM 868 N N . GLN A 1 109 ? -21.919 3.858 24.471 1.00 91.31 109 GLN A N 1
ATOM 869 C CA . GLN A 1 109 ? -23.107 3.327 25.147 1.00 91.31 109 GLN A CA 1
ATOM 870 C C . GLN A 1 109 ? -22.787 2.816 26.558 1.00 91.31 109 GLN A C 1
ATOM 872 O O . GLN A 1 109 ? -23.506 3.135 27.508 1.00 91.31 109 GLN A O 1
ATOM 877 N N . LEU A 1 110 ? -21.688 2.072 26.721 1.00 89.62 110 LEU A N 1
ATOM 878 C CA . LEU A 1 110 ? -21.236 1.579 28.024 1.00 89.62 110 LEU A CA 1
ATOM 879 C C . LEU A 1 110 ? -20.835 2.722 28.964 1.00 89.62 110 LEU A C 1
ATOM 881 O O . LEU A 1 110 ? -21.198 2.703 30.143 1.00 89.62 110 LEU A O 1
ATOM 885 N N . GLN A 1 111 ? -20.136 3.743 28.463 1.00 87.31 111 GLN A N 1
ATOM 886 C CA . GLN A 1 111 ? -19.763 4.920 29.253 1.00 87.31 111 GLN A CA 1
ATOM 887 C C . GLN A 1 111 ? -20.995 5.702 29.728 1.00 87.31 111 GLN A C 1
ATOM 889 O O . GLN A 1 111 ? -21.093 6.026 30.914 1.00 87.31 111 GLN A O 1
ATOM 894 N N . SER A 1 112 ? -21.966 5.945 28.842 1.00 87.75 112 SER A N 1
ATOM 895 C CA . SER A 1 112 ? -23.217 6.630 29.190 1.00 87.75 112 SER A CA 1
ATOM 896 C C . SER A 1 112 ? -24.049 5.844 30.206 1.00 87.75 112 SER A C 1
ATOM 898 O O . SER A 1 112 ? -24.554 6.427 31.165 1.00 87.75 112 SER A O 1
ATOM 900 N N . ALA A 1 113 ? -24.149 4.519 30.053 1.00 83.94 113 ALA A N 1
ATOM 901 C CA . ALA A 1 113 ? -24.857 3.663 31.005 1.00 83.94 113 ALA A CA 1
ATOM 902 C C . ALA A 1 113 ? -24.201 3.669 32.397 1.00 83.94 113 ALA A C 1
ATOM 904 O O . ALA A 1 113 ? -24.895 3.629 33.411 1.00 83.94 113 ALA A O 1
ATOM 905 N N . THR A 1 114 ? -22.870 3.765 32.456 1.00 76.69 114 THR A N 1
ATOM 906 C CA . THR A 1 114 ? -22.123 3.796 33.723 1.00 76.69 114 THR A CA 1
ATOM 907 C C . THR A 1 114 ? -22.272 5.143 34.445 1.00 76.69 114 THR A C 1
ATOM 909 O O . THR 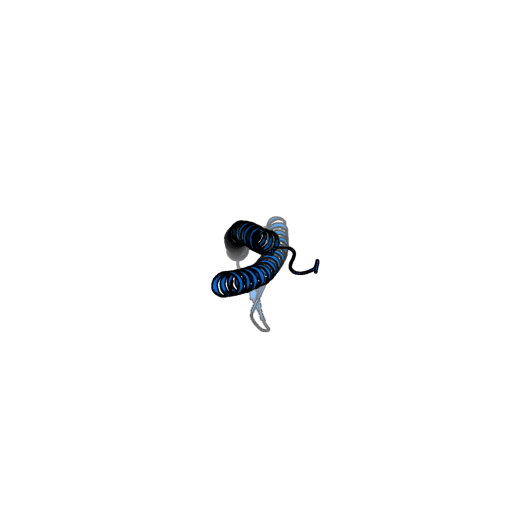A 1 114 ? -22.378 5.161 35.669 1.00 76.69 114 THR A O 1
ATOM 912 N N . GLN A 1 115 ? -22.346 6.262 33.710 1.00 73.88 115 GLN A N 1
ATOM 913 C CA . GLN A 1 115 ? -22.638 7.589 34.280 1.00 73.88 115 GLN A CA 1
ATOM 914 C C . GLN A 1 115 ? -24.085 7.716 34.773 1.00 73.88 115 GLN A C 1
ATOM 916 O O . GLN A 1 115 ? -24.315 8.275 35.840 1.00 73.88 115 GLN A O 1
ATOM 921 N N . ALA A 1 116 ? -25.058 7.165 34.041 1.00 71.50 116 ALA A N 1
ATOM 922 C CA . ALA A 1 116 ? -26.465 7.180 34.451 1.00 71.50 116 ALA A CA 1
ATOM 923 C C . ALA A 1 116 ? -26.747 6.295 35.683 1.00 71.50 116 ALA A C 1
ATOM 925 O O . ALA A 1 116 ? -27.719 6.523 36.400 1.00 71.50 116 ALA A O 1
ATOM 926 N N . ALA A 1 117 ? -25.902 5.289 35.933 1.00 60.41 117 ALA A N 1
ATOM 927 C CA . ALA A 1 117 ? -26.025 4.358 37.051 1.00 60.41 117 ALA A CA 1
ATOM 928 C C . ALA A 1 117 ? -25.300 4.804 38.336 1.00 60.41 117 ALA A C 1
ATOM 930 O O . ALA A 1 117 ? -25.348 4.068 39.319 1.00 60.41 117 ALA A O 1
ATOM 931 N N . GLN A 1 118 ? -24.642 5.971 38.365 1.00 53.38 118 GLN A N 1
ATOM 932 C CA . GLN A 1 118 ? -24.201 6.592 39.618 1.00 53.38 118 GLN A CA 1
ATOM 933 C C . GLN A 1 118 ? -25.364 7.402 40.218 1.00 53.38 118 GLN A C 1
ATOM 935 O O . GLN A 1 118 ? -25.690 8.468 39.693 1.00 53.38 118 GLN A O 1
ATOM 940 N N . PRO A 1 119 ? -25.993 6.965 41.329 1.00 49.16 119 PRO A N 1
ATOM 941 C CA . PRO A 1 119 ? -26.815 7.866 42.120 1.00 49.16 119 PRO A CA 1
ATOM 942 C C . PRO A 1 119 ? -25.907 8.965 42.674 1.00 49.16 119 PRO A C 1
ATOM 944 O O . PRO A 1 119 ? -24.747 8.707 43.004 1.00 49.16 119 PRO A O 1
ATOM 947 N N . GLN A 1 120 ? -26.448 10.173 42.818 1.00 47.34 120 GLN A N 1
ATOM 948 C CA . GLN A 1 120 ? -25.875 11.243 43.632 1.00 47.34 120 GLN A CA 1
ATOM 949 C C . GLN A 1 120 ? -25.586 10.727 45.055 1.00 47.34 120 GLN A C 1
ATOM 951 O O . GLN A 1 120 ? -26.399 10.867 45.959 1.00 47.34 120 GLN A O 1
ATOM 956 N N . ALA A 1 121 ? -24.415 10.139 45.275 1.00 47.88 121 ALA A N 1
ATOM 957 C CA . ALA A 1 121 ? -23.852 9.905 46.597 1.00 47.88 121 ALA A CA 1
ATOM 958 C C . ALA A 1 121 ? -22.954 11.098 46.956 1.00 47.88 121 ALA A C 1
ATOM 960 O O . ALA A 1 121 ? -21.753 10.947 47.145 1.00 47.88 121 ALA A O 1
ATOM 961 N N . ALA A 1 122 ? -23.531 12.303 46.946 1.00 48.47 122 ALA A N 1
ATOM 962 C CA . ALA A 1 122 ? -22.904 13.530 47.442 1.00 48.47 122 ALA A CA 1
ATOM 963 C C . ALA A 1 122 ? -23.958 14.635 47.651 1.00 48.47 122 ALA A C 1
ATOM 965 O O . ALA A 1 122 ? -23.867 15.710 47.071 1.00 48.47 122 ALA A O 1
ATOM 966 N N . VAL A 1 123 ? -24.986 14.350 48.449 1.00 47.28 123 VAL A N 1
ATOM 967 C CA . VAL A 1 123 ? -25.757 15.360 49.196 1.00 47.28 123 VAL A CA 1
ATOM 968 C C . VAL A 1 123 ? -26.251 14.705 50.487 1.00 47.28 123 VAL A C 1
ATOM 970 O O . VAL A 1 123 ? -27.360 14.181 50.543 1.00 47.28 123 VAL A O 1
ATOM 973 N N . ALA A 1 124 ? -25.382 14.680 51.496 1.00 39.78 124 ALA A N 1
ATOM 974 C CA . ALA A 1 124 ? -25.724 14.582 52.915 1.00 39.78 124 ALA A CA 1
ATOM 975 C C . ALA A 1 124 ? -24.554 15.138 53.733 1.00 39.78 124 ALA A C 1
ATOM 977 O O . ALA A 1 124 ? -23.408 14.715 53.454 1.00 39.78 124 ALA A O 1
#

Organism: NCBI:txid38457

Foldseek 3Di:
DVVLVVVLVVLVVVLVVLVVVLVVLVVVLVVLVVVLVVLVVVLVVLVVDDQPDWDWDDDPPDTDTDHSVVVNVVSVVSNVVSVVVNVVSVVVSVVSVVVSVVSVVVSVVSVVVVVVPDDPPPDD

Sequence (124 aa):
MAEQQQRLQALTEEYQKLQTDLQTSISSRQKLESQQQENKGVQKEFSALDSTSNIYKLVGPVLLKQDKTEAVMAVDGRLEFIDKEIKRVEQAIKEIQDKSDGLKMEIIQLQSATQAAQPQAAVA

Solvent-accessible surface area (backbone atoms only — not comparable to full-atom values): 7034 Å² total; per-residue (Å²): 107,72,68,57,53,51,50,51,50,53,52,50,54,51,45,55,49,45,52,53,54,40,54,52,39,52,53,51,43,54,53,47,50,53,53,43,53,53,48,51,49,52,51,53,53,59,71,69,50,62,95,83,62,86,42,67,45,80,55,88,97,43,75,42,80,43,57,66,68,60,55,50,51,52,49,52,54,49,47,56,50,44,54,52,50,44,54,52,40,53,51,50,41,49,54,43,50,58,49,44,53,51,49,51,52,53,48,50,53,54,52,52,53,54,59,72,68,54,74,87,88,79,85,131

Radius of gyration: 26.41 Å; Cα contacts (8 Å, |Δi|>4): 64; chains: 1; bounding box: 54×24×85 Å

Nearest PDB structures (foldseek):
  2zdi-assembly1_B-2  TM=9.437E-01  e=6.455E-06  Pyrococcus horikoshii
  2zqm-assembly1_A  TM=9.069E-01  e=1.309E-05  Thermococcus sp. JCM 11816
  2zdi-assembly1_A-2  TM=9.088E-01  e=3.017E-05  Pyrococcus horikoshii
  1fxk-assembly1_B  TM=9.270E-01  e=3.217E-05  Methanothermobacter thermautotrophicus
  6nr8-assembly1_1  TM=8.963E-01  e=1.253E-03  Homo sapiens

InterPro domains:
  IPR002777 Prefoldin beta-like [PF01920] (9-111)
  IPR009053 Prefoldin [G3DSA:1.10.287.370] (1-116)